Protein AF-A0A7X7F018-F1 (afdb_monomer_lite)

Secondary structure (DSSP, 8-state):
-------------------------PPPPPPPP---HHHHHHHHHHHH-SS-SSEE-HHHHTT-HHHHHHHHHH-SS-SSSEEHHHHHHHHHHHHHHT-S-B--EEE-EETTEE--SPEEEEPPPGGG-TTSPPEEEE--TTSEEE-EETT-SSSBB-TT-

pLDDT: mean 87.42, std 17.1, range [36.06, 98.56]

Structure (mmCIF, N/CA/C/O backbone):
data_AF-A0A7X7F018-F1
#
_entry.id   AF-A0A7X7F018-F1
#
loop_
_atom_site.group_PDB
_atom_site.id
_atom_site.type_symbol
_atom_site.label_atom_id
_atom_site.label_alt_id
_atom_site.label_comp_id
_atom_site.label_asym_id
_atom_site.label_entity_id
_atom_site.label_seq_id
_atom_site.pdbx_PDB_ins_code
_atom_site.Cartn_x
_atom_site.Cartn_y
_atom_site.Cartn_z
_atom_site.occupancy
_atom_site.B_iso_or_equiv
_atom_site.auth_seq_id
_atom_site.auth_comp_id
_atom_site.auth_asym_id
_atom_site.auth_atom_id
_atom_site.pdbx_PDB_model_num
ATOM 1 N N . MET A 1 1 ? -20.482 57.934 -72.160 1.00 37.56 1 MET A N 1
ATOM 2 C CA . MET A 1 1 ? -19.141 57.989 -72.786 1.00 37.56 1 MET A CA 1
ATOM 3 C C . MET A 1 1 ? -18.116 57.353 -71.856 1.00 37.56 1 MET A C 1
ATOM 5 O O . MET A 1 1 ? -18.217 57.516 -70.650 1.00 37.56 1 MET A O 1
ATOM 9 N N . LYS A 1 2 ? -17.209 56.562 -72.438 1.00 38.16 2 LYS A N 1
ATOM 10 C CA . LYS A 1 2 ? -16.140 55.762 -71.813 1.00 38.16 2 LYS A CA 1
ATOM 11 C C . LYS A 1 2 ? -15.020 56.606 -71.179 1.00 38.16 2 LYS A C 1
ATOM 13 O O . LYS A 1 2 ? -14.594 57.577 -71.790 1.00 38.16 2 LYS A O 1
ATOM 18 N N . GLY A 1 3 ? -14.406 56.044 -70.130 1.00 38.50 3 GLY A N 1
ATOM 19 C CA . GLY A 1 3 ? -12.964 56.144 -69.828 1.00 38.50 3 GLY A CA 1
ATOM 20 C C . GLY A 1 3 ? -12.577 57.214 -68.795 1.00 38.50 3 GLY A C 1
ATOM 21 O O . GLY A 1 3 ? -13.224 58.240 -68.721 1.00 38.50 3 GLY A O 1
ATOM 22 N N . ARG A 1 4 ? -11.511 57.072 -67.996 1.00 48.41 4 ARG A N 1
ATOM 23 C CA . ARG A 1 4 ? -10.418 56.089 -68.013 1.00 48.41 4 ARG A CA 1
ATOM 24 C C . ARG A 1 4 ? -9.589 56.238 -66.713 1.00 48.41 4 ARG A C 1
ATOM 26 O O . ARG A 1 4 ? -9.178 57.337 -66.392 1.00 48.41 4 ARG A O 1
ATOM 33 N N . ARG A 1 5 ? -9.404 55.110 -66.018 1.00 48.03 5 ARG A N 1
ATOM 34 C CA . ARG A 1 5 ? -8.252 54.568 -65.251 1.00 48.03 5 ARG A CA 1
ATOM 35 C C . ARG A 1 5 ? -7.113 55.464 -64.692 1.00 48.03 5 ARG A C 1
ATOM 37 O O . ARG A 1 5 ? -6.604 56.322 -65.399 1.00 48.03 5 ARG A O 1
ATOM 44 N N . LEU A 1 6 ? -6.562 54.935 -63.578 1.00 47.00 6 LEU A N 1
ATOM 45 C CA . LEU A 1 6 ? -5.213 55.093 -62.971 1.00 47.00 6 LEU A CA 1
ATOM 46 C C . LEU A 1 6 ? -5.047 56.365 -62.103 1.00 47.00 6 LEU A C 1
ATOM 48 O O . LEU A 1 6 ? -5.479 57.422 -62.520 1.00 47.00 6 LEU A O 1
ATOM 52 N N . ALA A 1 7 ? -4.471 56.367 -60.892 1.00 43.31 7 ALA A N 1
ATOM 53 C CA . ALA A 1 7 ? -3.453 55.495 -60.301 1.00 43.31 7 ALA A CA 1
ATOM 54 C C . ALA A 1 7 ? -3.405 55.582 -58.746 1.00 43.31 7 ALA A C 1
ATOM 56 O O . ALA A 1 7 ? -3.714 56.622 -58.181 1.00 43.31 7 ALA A O 1
ATOM 57 N N . SER A 1 8 ? -2.913 54.504 -58.117 1.00 43.62 8 SER A N 1
ATOM 58 C CA . SER A 1 8 ? -2.065 54.451 -56.902 1.00 43.62 8 SER A CA 1
ATOM 59 C C . SER A 1 8 ? -2.536 55.042 -55.560 1.00 43.62 8 SER A C 1
ATOM 61 O O . SER A 1 8 ? -2.482 56.244 -55.347 1.00 43.62 8 SER A O 1
ATOM 63 N N . CYS A 1 9 ? -2.789 54.168 -54.578 1.00 36.06 9 CYS A N 1
ATOM 64 C CA . CYS A 1 9 ? -1.878 53.980 -53.431 1.00 36.06 9 CYS A CA 1
ATOM 65 C C . CYS A 1 9 ? -2.359 52.800 -52.571 1.00 36.06 9 CYS A C 1
ATOM 67 O O . CYS A 1 9 ? -3.260 52.923 -51.747 1.00 36.06 9 CYS A O 1
ATOM 69 N N . ALA A 1 10 ? -1.762 51.632 -52.795 1.00 49.12 10 ALA A N 1
ATOM 70 C CA . ALA A 1 10 ? -1.885 50.473 -51.923 1.00 49.12 10 ALA A CA 1
ATOM 71 C C . ALA A 1 10 ? -0.831 50.578 -50.817 1.00 49.12 10 ALA A C 1
ATOM 73 O O . ALA A 1 10 ? 0.345 50.523 -51.155 1.00 49.12 10 ALA A O 1
ATOM 74 N N . VAL A 1 11 ? -1.216 50.672 -49.537 1.00 49.19 11 VAL A N 1
ATOM 75 C CA . VAL A 1 11 ? -0.333 50.309 -48.411 1.00 49.19 11 VAL A CA 1
ATOM 76 C C . VAL A 1 11 ? -1.154 49.757 -47.230 1.00 49.19 11 VAL A C 1
ATOM 78 O O . VAL A 1 11 ? -1.817 50.489 -46.508 1.00 49.19 11 VAL A O 1
ATOM 81 N N . ALA A 1 12 ? -1.056 48.433 -47.079 1.00 45.50 12 ALA A N 1
ATOM 82 C CA . ALA A 1 12 ? -0.974 47.653 -45.838 1.00 45.50 12 ALA A CA 1
ATOM 83 C C . ALA A 1 12 ? -2.120 47.683 -44.800 1.00 45.50 12 ALA A C 1
ATOM 85 O O . ALA A 1 12 ? -1.985 48.220 -43.705 1.00 45.50 12 ALA A O 1
ATOM 86 N N . LEU A 1 13 ? -3.166 46.893 -45.064 1.00 46.91 13 LEU A N 1
ATOM 87 C CA . LEU A 1 13 ? -3.841 46.098 -44.026 1.00 46.91 13 LEU A CA 1
ATOM 88 C C . LEU A 1 13 ? -3.048 44.788 -43.829 1.00 46.91 13 LEU A C 1
ATOM 90 O O . LEU A 1 13 ? -3.397 43.747 -44.375 1.00 46.91 13 LEU A O 1
ATOM 94 N N . ALA A 1 14 ? -1.930 44.853 -43.108 1.00 47.34 14 ALA A N 1
ATOM 95 C CA . ALA A 1 14 ? -1.157 43.693 -42.653 1.00 47.34 14 ALA A CA 1
ATOM 96 C C . ALA A 1 14 ? -1.058 43.826 -41.126 1.00 47.34 14 ALA A C 1
ATOM 98 O O . ALA A 1 14 ? -0.548 44.816 -40.624 1.00 47.34 14 ALA A O 1
ATOM 99 N N . GLY A 1 15 ? -1.668 42.968 -40.316 1.00 51.56 15 GLY A N 1
ATOM 100 C CA . GLY A 1 15 ? -1.398 41.537 -40.282 1.00 51.56 15 GLY A CA 1
ATOM 101 C C . GLY A 1 15 ? -0.549 41.233 -39.046 1.00 51.56 15 GLY A C 1
ATOM 102 O O . GLY A 1 15 ? 0.567 40.757 -39.179 1.00 51.56 15 GLY A O 1
ATOM 103 N N . VAL A 1 16 ? -1.050 41.556 -37.848 1.00 53.09 16 VAL A N 1
ATOM 104 C CA . VAL A 1 16 ? -0.435 41.150 -36.570 1.00 53.09 16 VAL A CA 1
ATOM 105 C C . VAL A 1 16 ? -1.539 40.688 -35.617 1.00 53.09 16 VAL A C 1
ATOM 107 O O . VAL A 1 16 ? -1.780 41.259 -34.561 1.00 53.09 16 VAL A O 1
ATOM 110 N N . ALA A 1 17 ? -2.252 39.636 -36.015 1.00 53.41 17 ALA A N 1
ATOM 111 C CA . ALA A 1 17 ? -2.914 38.756 -35.062 1.00 53.41 17 ALA A CA 1
ATOM 112 C C . ALA A 1 17 ? -1.881 37.694 -34.668 1.00 53.41 17 ALA A C 1
ATOM 114 O O . ALA A 1 17 ? -1.863 36.590 -35.208 1.00 53.41 17 ALA A O 1
ATOM 115 N N . LEU A 1 18 ? -0.948 38.076 -33.791 1.00 53.09 18 LEU A N 1
ATOM 116 C CA . LEU A 1 18 ? -0.066 37.130 -33.113 1.00 53.09 18 LEU A CA 1
ATOM 117 C C . LEU A 1 18 ? -0.960 36.221 -32.275 1.00 53.09 18 LEU A C 1
ATOM 119 O O . LEU A 1 18 ? -1.443 36.594 -31.208 1.00 53.09 18 LEU A O 1
ATOM 123 N N . ILE A 1 19 ? -1.230 35.040 -32.822 1.00 58.22 19 ILE A N 1
ATOM 124 C CA . ILE A 1 19 ? -1.935 33.967 -32.148 1.00 58.22 19 ILE A CA 1
ATOM 125 C C . ILE A 1 19 ? -1.056 33.584 -30.960 1.00 58.22 19 ILE A C 1
ATOM 127 O O . ILE A 1 19 ? -0.065 32.870 -31.096 1.00 58.22 19 ILE A O 1
ATOM 131 N N . ILE A 1 20 ? -1.422 34.082 -29.785 1.00 55.12 20 ILE A N 1
ATOM 132 C CA . ILE A 1 20 ? -1.078 33.502 -28.493 1.00 55.12 20 ILE A CA 1
ATOM 133 C C . ILE A 1 20 ? -1.694 32.098 -28.447 1.00 55.12 20 ILE A C 1
ATOM 135 O O . ILE A 1 20 ? -2.674 31.839 -27.756 1.00 55.12 20 ILE A O 1
ATOM 139 N N . GLN A 1 21 ? -1.097 31.164 -29.193 1.00 55.69 21 GLN A N 1
ATOM 140 C CA . GLN A 1 21 ? -1.106 29.734 -28.888 1.00 55.69 21 GLN A CA 1
ATOM 141 C C . GLN A 1 21 ? -0.262 29.565 -27.618 1.00 55.69 21 GLN A C 1
ATOM 143 O O . GLN A 1 21 ? 0.816 28.977 -27.625 1.00 55.69 21 GLN A O 1
ATOM 148 N N . GLY A 1 22 ? -0.718 30.188 -26.528 1.00 55.91 22 GLY A N 1
ATOM 149 C CA . GLY A 1 22 ? -0.179 29.948 -25.207 1.00 55.91 22 GLY A CA 1
ATOM 150 C C . GLY A 1 22 ? -0.320 28.461 -24.927 1.00 55.91 22 GLY A C 1
ATOM 151 O O . GLY A 1 22 ? -1.364 27.870 -25.220 1.00 55.91 22 GLY A O 1
ATOM 152 N N . CYS A 1 23 ? 0.753 27.869 -24.410 1.00 65.88 23 CYS A N 1
ATOM 153 C CA . CYS A 1 23 ? 0.866 26.476 -23.999 1.00 65.88 23 CYS A CA 1
ATOM 154 C C . CYS A 1 23 ? -0.253 26.093 -23.011 1.00 65.88 23 CYS A C 1
ATOM 156 O O . CYS A 1 23 ? -0.048 26.060 -21.805 1.00 65.88 23 CYS A O 1
ATOM 158 N N . SER A 1 24 ? -1.454 25.816 -23.514 1.00 58.47 24 SER A N 1
ATOM 159 C CA . SER A 1 24 ? -2.628 25.415 -22.726 1.00 58.47 24 SER A CA 1
ATOM 160 C C . SER A 1 24 ? -2.746 23.896 -22.588 1.00 58.47 24 SER A C 1
ATOM 162 O O . SER A 1 24 ? -3.649 23.399 -21.923 1.00 58.47 24 SER A O 1
ATOM 164 N N . ARG A 1 25 ? -1.807 23.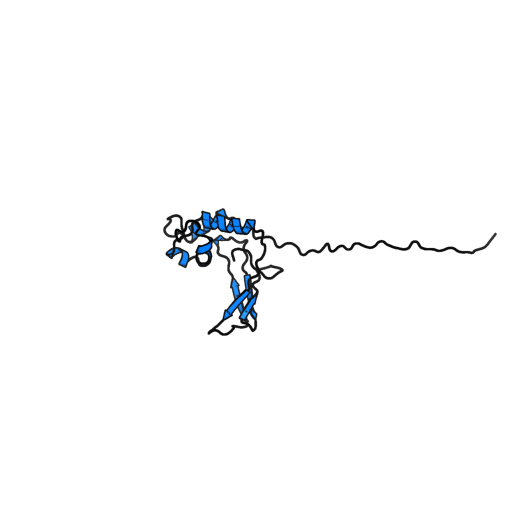138 -23.165 1.00 63.47 25 ARG A N 1
ATOM 165 C CA . ARG A 1 25 ? -1.673 21.690 -22.971 1.00 63.47 25 ARG A CA 1
ATOM 166 C C . ARG A 1 25 ? -0.618 21.395 -21.909 1.00 63.47 25 ARG A C 1
ATOM 168 O O . ARG A 1 25 ? 0.421 20.816 -22.207 1.00 63.47 25 ARG A O 1
ATOM 175 N N . ALA A 1 26 ? -0.862 21.831 -20.675 1.00 63.88 26 ALA A N 1
ATOM 176 C CA . ALA A 1 26 ? -0.182 21.208 -19.545 1.00 63.88 26 ALA A CA 1
ATOM 177 C C . ALA A 1 26 ? -0.717 19.767 -19.413 1.00 63.88 26 ALA A C 1
ATOM 179 O O . ALA A 1 26 ? -1.931 19.580 -19.559 1.00 63.88 26 ALA A O 1
ATOM 180 N N . PRO A 1 27 ? 0.139 18.756 -19.182 1.00 67.69 27 PRO A N 1
ATOM 181 C CA . PRO A 1 27 ? -0.324 17.389 -18.974 1.00 67.69 27 PRO A CA 1
ATOM 182 C C . PRO A 1 27 ? -1.331 17.345 -17.820 1.00 67.69 27 PRO A C 1
ATOM 184 O O . PRO A 1 27 ? -1.186 18.043 -16.811 1.00 67.69 27 PRO A O 1
ATOM 187 N N . SER A 1 28 ? -2.392 16.559 -17.989 1.00 74.62 28 SER A N 1
ATOM 188 C CA . SER A 1 28 ? -3.443 16.428 -16.984 1.00 74.62 28 SER A CA 1
ATOM 189 C C . SER A 1 28 ? -2.878 15.869 -15.681 1.00 74.62 28 SER A C 1
ATOM 191 O O . SER A 1 28 ? -2.158 14.874 -15.674 1.00 74.62 28 SER A O 1
ATOM 193 N N . ARG A 1 29 ? -3.233 16.499 -14.556 1.00 82.38 29 ARG A N 1
ATOM 194 C CA . ARG A 1 29 ? -2.838 16.039 -13.220 1.00 82.38 29 ARG A CA 1
ATOM 195 C C . ARG A 1 29 ? -3.320 14.605 -12.985 1.00 82.38 29 ARG A C 1
ATOM 197 O O . ARG A 1 29 ? -4.523 14.351 -13.047 1.00 82.38 29 ARG A O 1
ATOM 204 N N . VAL A 1 30 ? -2.407 13.715 -12.599 1.00 87.00 30 VAL A N 1
ATOM 205 C CA . VAL A 1 30 ? -2.774 12.383 -12.103 1.00 87.00 30 VAL A CA 1
ATOM 206 C C . VAL A 1 30 ? -3.412 12.525 -10.722 1.00 87.00 30 VAL A C 1
ATOM 208 O O . VAL A 1 30 ? -2.831 13.123 -9.811 1.00 87.00 30 VAL A O 1
ATOM 211 N N . LYS A 1 31 ? -4.646 12.036 -10.581 1.00 88.00 31 LYS A N 1
ATOM 212 C CA . LYS A 1 31 ? -5.399 12.114 -9.326 1.00 88.00 31 LYS A CA 1
ATOM 213 C C . LYS A 1 31 ? -5.004 10.954 -8.401 1.00 88.00 31 LYS A C 1
ATOM 215 O O . LYS A 1 31 ? -4.792 9.855 -8.907 1.00 88.00 31 LYS A O 1
ATOM 220 N N . PRO A 1 32 ? -4.925 11.175 -7.076 1.00 87.56 32 PRO A N 1
ATOM 221 C CA . PRO A 1 32 ? -4.777 10.082 -6.117 1.00 87.56 32 PRO A CA 1
ATOM 222 C C . PRO A 1 32 ? -5.956 9.103 -6.228 1.00 87.56 32 PRO A C 1
ATOM 224 O O . PRO A 1 32 ? -7.069 9.537 -6.562 1.00 87.56 32 PRO A O 1
ATOM 227 N N . PRO A 1 33 ? -5.747 7.806 -5.939 1.00 88.00 33 PRO A N 1
ATOM 228 C CA . PRO A 1 33 ? -6.849 6.859 -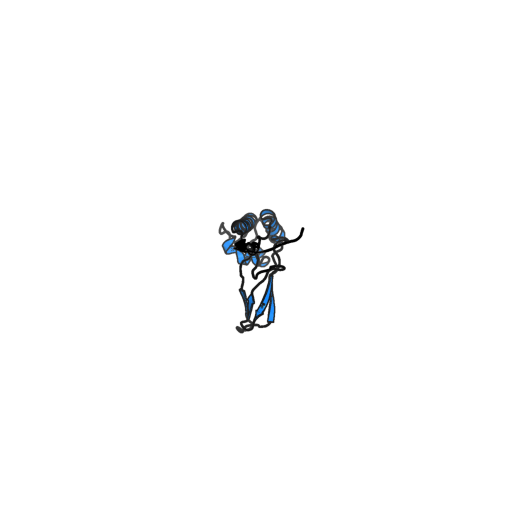5.858 1.00 88.00 33 PRO A CA 1
ATOM 229 C C . PRO A 1 33 ? -7.819 7.273 -4.748 1.00 88.00 33 PRO A C 1
ATOM 231 O O . PRO A 1 33 ? -7.428 7.792 -3.700 1.00 88.00 33 PRO A O 1
ATOM 234 N N . SER A 1 34 ? -9.107 7.023 -4.967 1.00 90.88 34 SER A N 1
ATOM 235 C CA . SER A 1 34 ? -10.114 7.186 -3.922 1.00 90.88 34 SER A CA 1
ATOM 236 C C . SER A 1 34 ? -10.148 5.921 -3.067 1.00 90.88 34 SER A C 1
ATOM 238 O O . SER A 1 34 ? -10.562 4.869 -3.544 1.00 90.88 34 SER A O 1
ATOM 240 N N . ILE A 1 35 ? -9.702 6.022 -1.818 1.00 93.38 35 ILE A N 1
ATOM 241 C CA . ILE A 1 35 ? -9.705 4.921 -0.846 1.00 93.38 35 ILE A CA 1
ATOM 242 C C . ILE A 1 35 ? -10.648 5.318 0.293 1.00 93.38 35 ILE A C 1
ATOM 244 O O . ILE A 1 35 ? -10.567 6.438 0.793 1.00 93.38 35 ILE A O 1
ATOM 248 N N . ASP A 1 36 ? -11.554 4.444 0.718 1.00 95.38 36 ASP A N 1
ATOM 249 C CA . ASP A 1 36 ? -12.313 4.696 1.946 1.00 95.38 36 ASP A CA 1
ATOM 250 C C . ASP A 1 36 ? -11.444 4.288 3.139 1.00 95.38 36 ASP A C 1
ATOM 252 O O . ASP A 1 36 ? -11.250 3.104 3.405 1.00 95.38 36 ASP A O 1
ATOM 256 N N . ALA A 1 37 ? -10.878 5.283 3.826 1.00 96.06 37 ALA A N 1
ATOM 257 C CA . ALA A 1 37 ? -9.928 5.062 4.911 1.00 96.06 37 ALA A CA 1
ATOM 258 C C . ALA A 1 37 ? -10.532 4.241 6.058 1.00 96.06 37 ALA A C 1
ATOM 260 O O . ALA A 1 37 ? -9.888 3.325 6.565 1.00 96.06 37 ALA A O 1
ATOM 261 N N . LYS A 1 38 ? -11.786 4.527 6.428 1.00 97.00 38 LYS A N 1
ATOM 262 C CA . LYS A 1 38 ? -12.460 3.832 7.527 1.00 97.00 38 LYS A CA 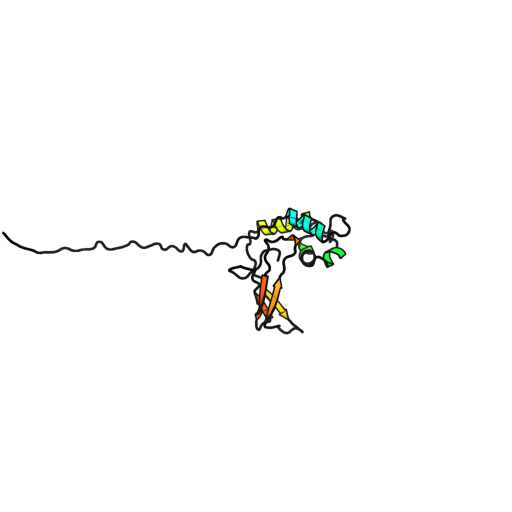1
ATOM 263 C C . LYS A 1 38 ? -12.835 2.411 7.121 1.00 97.00 38 LYS A C 1
ATOM 265 O O . LYS A 1 38 ? -12.678 1.485 7.915 1.00 97.00 38 LYS A O 1
ATOM 270 N N . ALA A 1 39 ? -13.309 2.228 5.888 1.00 96.75 39 ALA A N 1
ATOM 271 C CA . ALA A 1 39 ? -13.594 0.895 5.370 1.00 96.75 39 ALA A CA 1
ATOM 272 C C . ALA A 1 39 ? -12.322 0.043 5.277 1.00 96.75 39 ALA A C 1
ATOM 274 O O . ALA A 1 39 ? -12.373 -1.141 5.590 1.00 96.75 39 ALA A O 1
ATOM 275 N N . ALA A 1 40 ? -11.185 0.635 4.911 1.00 96.50 40 ALA A N 1
ATOM 276 C CA . ALA A 1 40 ? -9.906 -0.061 4.865 1.00 96.50 40 ALA A CA 1
ATOM 277 C C . ALA A 1 40 ? -9.410 -0.482 6.256 1.00 96.50 40 ALA A C 1
ATOM 279 O O . ALA A 1 40 ? -8.966 -1.616 6.419 1.00 96.50 40 ALA A O 1
ATOM 280 N N . GLY A 1 41 ? -9.548 0.379 7.272 1.00 97.00 41 GLY A N 1
ATOM 281 C CA . GLY A 1 41 ? -9.262 0.008 8.661 1.00 97.00 41 GLY A CA 1
ATOM 282 C C . GLY A 1 41 ? -10.143 -1.140 9.156 1.00 97.00 41 GLY A C 1
ATOM 283 O O . GLY A 1 41 ? -9.644 -2.117 9.708 1.00 97.00 41 GLY A O 1
ATOM 284 N N . ALA A 1 42 ? -11.448 -1.082 8.878 1.00 97.38 42 ALA A N 1
ATOM 285 C CA . ALA A 1 42 ? -12.366 -2.174 9.202 1.00 97.38 42 ALA A CA 1
ATOM 286 C C . ALA A 1 42 ? -12.039 -3.469 8.433 1.00 97.38 42 ALA A C 1
ATOM 288 O O . ALA A 1 42 ? -12.110 -4.557 9.001 1.00 97.38 42 ALA A O 1
ATOM 289 N N . ALA A 1 43 ? -11.659 -3.361 7.157 1.00 96.75 43 ALA A N 1
ATOM 290 C CA . ALA A 1 43 ? -11.263 -4.498 6.333 1.00 96.75 43 ALA A CA 1
ATOM 291 C C . ALA A 1 43 ? -9.967 -5.149 6.832 1.00 96.75 43 ALA A C 1
ATOM 293 O O . ALA A 1 43 ? -9.868 -6.371 6.796 1.00 96.75 43 ALA A O 1
ATOM 294 N N . ALA A 1 44 ? -9.009 -4.364 7.336 1.00 96.94 44 ALA A N 1
ATOM 295 C CA . ALA A 1 44 ? -7.790 -4.887 7.946 1.00 96.94 44 ALA A CA 1
ATOM 296 C C . ALA A 1 44 ? -8.110 -5.783 9.152 1.00 96.94 44 ALA A C 1
ATOM 298 O O . ALA A 1 44 ? -7.631 -6.914 9.204 1.00 96.94 44 ALA A O 1
ATOM 299 N N . MET A 1 45 ? -8.982 -5.324 10.059 1.00 98.06 45 MET A N 1
ATOM 300 C CA . MET A 1 45 ? -9.409 -6.136 11.207 1.00 98.06 45 MET A CA 1
ATOM 301 C C . MET A 1 45 ? -10.154 -7.384 10.732 1.00 98.06 45 MET A C 1
ATOM 303 O O . MET A 1 45 ? -9.777 -8.499 11.064 1.00 98.06 45 MET A O 1
ATOM 307 N N . ALA A 1 46 ? -11.147 -7.221 9.854 1.00 96.75 46 ALA A N 1
ATOM 308 C CA . ALA A 1 46 ? -11.940 -8.342 9.350 1.00 96.75 46 ALA A CA 1
ATOM 309 C C . ALA A 1 46 ? -11.105 -9.415 8.627 1.00 96.75 46 ALA A C 1
ATOM 311 O O . ALA A 1 46 ? -11.517 -10.572 8.556 1.00 96.75 46 ALA A O 1
ATOM 312 N N . GLN A 1 47 ? -9.968 -9.033 8.043 1.00 96.00 47 GLN A N 1
ATOM 313 C CA . GLN A 1 47 ? -9.117 -9.939 7.284 1.00 96.00 47 GLN A CA 1
ATOM 314 C C . GLN A 1 47 ? -8.033 -10.605 8.137 1.00 96.00 47 GLN A C 1
ATOM 316 O O . GLN A 1 47 ? -7.672 -11.749 7.844 1.00 96.00 47 GLN A O 1
ATOM 321 N N . TYR A 1 48 ? -7.495 -9.909 9.142 1.00 97.19 48 TYR A N 1
ATOM 322 C CA . TYR A 1 48 ? -6.269 -10.339 9.815 1.00 97.19 48 TYR A CA 1
ATOM 323 C C . TYR A 1 48 ? -6.372 -10.480 11.337 1.00 97.19 48 TYR A C 1
ATOM 325 O O . TYR A 1 48 ? -5.643 -11.320 11.858 1.00 97.19 48 TYR A O 1
ATOM 333 N N . ASP A 1 49 ? -7.271 -9.755 12.015 1.00 97.62 49 ASP A N 1
ATOM 334 C CA . ASP A 1 49 ? -7.541 -9.912 13.456 1.00 97.62 49 ASP A CA 1
ATOM 335 C C . ASP A 1 49 ? -8.338 -11.212 13.671 1.00 97.62 49 ASP A C 1
ATOM 337 O O . ASP A 1 49 ? -9.570 -11.266 13.644 1.00 97.62 49 ASP A O 1
ATOM 341 N N . ALA A 1 50 ? -7.607 -12.317 13.767 1.00 97.50 50 ALA A N 1
ATOM 342 C CA . ALA A 1 50 ? -8.156 -13.658 13.870 1.00 97.50 50 ALA A CA 1
ATOM 343 C C . ALA A 1 50 ? -8.595 -13.972 15.303 1.00 97.50 50 ALA A C 1
ATOM 345 O O . ALA A 1 50 ? -9.509 -14.781 15.503 1.00 97.50 50 ALA A O 1
ATOM 346 N N . ASN A 1 51 ? -7.933 -13.371 16.293 1.00 96.75 51 ASN A N 1
ATOM 347 C CA . ASN A 1 51 ? -8.242 -13.574 17.703 1.00 96.75 51 ASN A CA 1
ATOM 348 C C . ASN A 1 51 ? -9.378 -12.646 18.211 1.00 96.75 51 ASN A C 1
ATOM 350 O O . ASN A 1 51 ? -9.960 -12.936 19.258 1.00 96.75 51 ASN A O 1
ATOM 354 N N . ASN A 1 52 ? -9.786 -11.653 17.411 1.00 97.56 52 ASN A N 1
ATOM 355 C CA . ASN A 1 52 ? -10.819 -10.646 17.679 1.00 97.56 52 ASN A CA 1
ATOM 356 C C . ASN A 1 52 ? -10.510 -9.760 18.896 1.00 97.56 52 ASN A C 1
ATOM 358 O O . ASN A 1 52 ? -11.420 -9.411 19.658 1.00 97.56 52 ASN A O 1
ATOM 362 N N . ASP A 1 53 ? -9.240 -9.415 19.107 1.00 97.44 53 ASP A N 1
ATOM 363 C CA . ASP A 1 53 ? -8.805 -8.525 20.186 1.00 97.44 53 ASP A CA 1
ATOM 364 C C . ASP A 1 53 ? -8.746 -7.043 19.771 1.00 97.44 53 ASP A C 1
ATOM 366 O O . ASP A 1 53 ? -8.474 -6.175 20.608 1.00 97.44 53 ASP A O 1
ATOM 370 N N . GLY A 1 54 ? -9.102 -6.741 18.517 1.00 97.31 54 GLY A N 1
ATOM 371 C CA . GLY A 1 54 ? -9.231 -5.392 17.976 1.00 97.31 54 GLY A CA 1
ATOM 372 C C . GLY A 1 54 ? -7.951 -4.834 17.360 1.00 97.31 54 GLY A C 1
ATOM 373 O O . GLY A 1 54 ? -7.908 -3.637 17.059 1.00 97.31 54 GLY A O 1
ATOM 374 N N . LYS A 1 55 ? -6.921 -5.661 17.178 1.00 97.81 55 LYS A N 1
ATOM 375 C CA . LYS A 1 55 ? -5.643 -5.293 16.562 1.00 97.81 55 LYS A CA 1
ATOM 376 C C . LYS A 1 55 ? -5.073 -6.476 15.783 1.00 97.81 55 LYS A C 1
ATOM 378 O O . LYS A 1 55 ? -5.474 -7.611 15.969 1.00 97.81 55 LYS A O 1
ATOM 383 N N . VAL A 1 56 ? -4.130 -6.188 14.893 1.00 97.94 56 VAL A N 1
ATOM 384 C CA . VAL A 1 56 ? -3.383 -7.191 14.129 1.00 97.94 56 VAL A CA 1
ATOM 385 C C . VAL A 1 56 ? -2.008 -7.325 14.764 1.00 97.94 56 VAL A C 1
ATOM 387 O O . VAL A 1 56 ? -1.152 -6.451 14.596 1.00 97.94 56 VAL A O 1
ATOM 390 N N . ASP A 1 57 ? -1.811 -8.388 15.538 1.00 97.75 57 ASP A N 1
ATOM 391 C CA . ASP A 1 57 ? -0.583 -8.606 16.303 1.00 97.75 57 ASP A CA 1
ATOM 392 C C . ASP A 1 57 ? 0.577 -9.168 15.457 1.00 97.75 57 ASP A C 1
ATOM 394 O O . ASP A 1 57 ? 0.452 -9.435 14.263 1.00 97.75 57 ASP A O 1
ATOM 398 N N . ALA A 1 58 ? 1.744 -9.375 16.074 1.00 96.00 58 ALA A N 1
ATOM 399 C CA . ALA A 1 58 ? 2.930 -9.880 15.380 1.00 96.00 58 ALA A CA 1
ATOM 400 C C . ALA A 1 58 ? 2.717 -11.224 14.654 1.00 96.00 58 ALA A C 1
ATOM 402 O O . ALA A 1 58 ? 3.316 -11.438 13.601 1.00 96.00 58 ALA A O 1
ATOM 403 N N . ALA A 1 59 ? 1.895 -12.129 15.195 1.00 96.75 59 ALA A N 1
ATOM 404 C CA . ALA A 1 59 ? 1.613 -13.418 14.568 1.00 96.75 59 ALA A CA 1
ATOM 405 C C . ALA A 1 59 ? 0.622 -13.273 13.403 1.00 96.75 59 ALA A C 1
ATOM 407 O O . ALA A 1 59 ? 0.722 -13.988 12.402 1.00 96.75 59 ALA A O 1
ATOM 408 N N . GLU A 1 60 ? -0.321 -12.343 13.510 1.00 97.44 60 GLU A N 1
ATOM 409 C CA . GLU A 1 60 ? -1.297 -12.040 12.465 1.00 97.44 60 GLU A CA 1
ATOM 410 C C . GLU A 1 60 ? -0.687 -11.225 11.318 1.00 97.44 60 GLU A C 1
ATOM 412 O O . GLU A 1 60 ? -0.975 -11.494 10.150 1.00 97.44 60 GLU A O 1
ATOM 417 N N . LEU A 1 61 ? 0.249 -10.322 11.623 1.00 96.31 61 LEU A N 1
ATOM 418 C CA . LEU A 1 61 ? 1.023 -9.544 10.652 1.00 96.31 61 LEU A CA 1
ATOM 419 C C . LEU A 1 61 ? 1.841 -10.425 9.697 1.00 96.31 61 LEU A C 1
ATOM 421 O O . LEU A 1 61 ? 2.095 -10.022 8.563 1.00 96.31 61 LEU A O 1
ATOM 425 N N . GLU A 1 62 ? 2.204 -11.654 10.079 1.00 95.44 62 GLU A N 1
ATOM 426 C CA . GLU A 1 62 ? 2.823 -12.617 9.151 1.00 95.44 62 GLU A CA 1
ATOM 427 C C . GLU A 1 62 ? 1.923 -12.951 7.949 1.00 95.44 62 GLU A C 1
ATOM 429 O O . GLU A 1 62 ? 2.415 -13.344 6.891 1.00 95.44 62 GLU A O 1
ATOM 434 N N . LYS A 1 63 ? 0.604 -12.778 8.094 1.00 93.50 63 LYS A N 1
ATOM 435 C CA . LYS A 1 63 ? -0.387 -12.974 7.027 1.00 93.50 63 LYS A CA 1
ATOM 436 C C . LYS A 1 63 ? -0.718 -11.681 6.278 1.00 93.50 63 LYS A C 1
ATOM 438 O O . LYS A 1 63 ? -1.421 -11.753 5.272 1.00 93.50 63 LYS A O 1
ATOM 443 N N . ALA A 1 64 ? -0.201 -10.539 6.733 1.00 92.94 64 ALA A N 1
ATOM 444 C CA . ALA A 1 64 ? -0.436 -9.211 6.171 1.00 92.94 64 ALA A CA 1
ATOM 445 C C . ALA A 1 64 ? 0.897 -8.531 5.794 1.00 92.94 64 ALA A C 1
ATOM 447 O O . ALA A 1 64 ? 1.360 -7.633 6.504 1.00 92.94 64 ALA A O 1
ATOM 448 N N . PRO A 1 65 ? 1.560 -8.951 4.696 1.00 90.25 65 PRO A N 1
ATOM 449 C CA . PRO A 1 65 ? 2.910 -8.494 4.368 1.00 90.25 65 PRO A CA 1
ATOM 450 C C . PRO A 1 65 ? 3.059 -6.974 4.241 1.00 90.25 65 PRO A C 1
ATOM 452 O O . PRO A 1 65 ? 4.082 -6.436 4.663 1.00 90.25 65 PRO A O 1
ATOM 455 N N . GLY A 1 66 ? 2.068 -6.270 3.688 1.00 90.81 66 GLY A N 1
ATOM 456 C CA . GLY A 1 66 ? 2.099 -4.816 3.539 1.00 90.81 66 GLY A CA 1
ATOM 457 C C . GLY A 1 66 ? 1.877 -4.092 4.864 1.00 90.81 66 GLY A C 1
ATOM 458 O O . GLY A 1 66 ? 2.630 -3.164 5.161 1.00 90.81 66 GLY A O 1
ATOM 459 N N . LEU A 1 67 ? 0.946 -4.547 5.714 1.00 94.19 67 LEU A N 1
ATOM 460 C CA . LEU A 1 67 ? 0.817 -4.022 7.085 1.00 94.19 67 LEU A CA 1
ATOM 461 C C . LEU A 1 67 ? 2.098 -4.251 7.891 1.00 94.19 67 LEU A C 1
ATOM 463 O O . LEU A 1 67 ? 2.601 -3.327 8.527 1.00 94.19 67 LEU A O 1
ATOM 467 N N . LYS A 1 68 ? 2.685 -5.448 7.797 1.00 94.75 68 LYS A N 1
ATOM 468 C CA . LYS A 1 68 ? 3.946 -5.784 8.465 1.00 94.75 68 LYS A CA 1
ATOM 469 C C . LYS A 1 68 ? 5.099 -4.906 7.986 1.00 94.75 68 LYS A C 1
ATOM 471 O O . LYS A 1 68 ? 5.847 -4.377 8.804 1.00 94.75 68 LYS A O 1
ATOM 476 N N . ALA A 1 69 ? 5.238 -4.717 6.673 1.00 92.75 69 ALA A N 1
ATOM 477 C CA . ALA A 1 69 ? 6.255 -3.836 6.101 1.00 92.75 69 ALA A CA 1
ATOM 478 C C . ALA A 1 69 ? 6.043 -2.366 6.505 1.00 92.75 69 ALA A C 1
ATOM 480 O O . ALA A 1 69 ? 7.007 -1.610 6.636 1.00 92.75 69 ALA A O 1
ATOM 481 N N . ALA A 1 70 ? 4.791 -1.963 6.725 1.00 92.94 70 ALA A N 1
ATOM 482 C CA . ALA A 1 70 ? 4.419 -0.616 7.125 1.00 92.94 70 ALA A CA 1
ATOM 483 C C . ALA A 1 70 ? 4.359 -0.400 8.646 1.00 92.94 70 ALA A C 1
ATOM 485 O O . ALA A 1 70 ? 4.145 0.743 9.046 1.00 92.94 70 ALA A O 1
ATOM 486 N N . LEU A 1 71 ? 4.585 -1.427 9.478 1.00 95.25 71 LEU A N 1
ATOM 487 C CA . LEU A 1 71 ? 4.385 -1.381 10.934 1.00 95.25 71 LEU A CA 1
ATOM 488 C C . LEU A 1 71 ? 5.065 -0.172 11.582 1.00 95.25 71 LEU A C 1
ATOM 490 O O . LEU A 1 71 ? 4.413 0.589 12.279 1.00 95.25 71 LEU A O 1
ATOM 494 N N . ALA A 1 72 ? 6.335 0.086 11.257 1.00 93.12 72 ALA A N 1
ATOM 495 C CA . ALA A 1 72 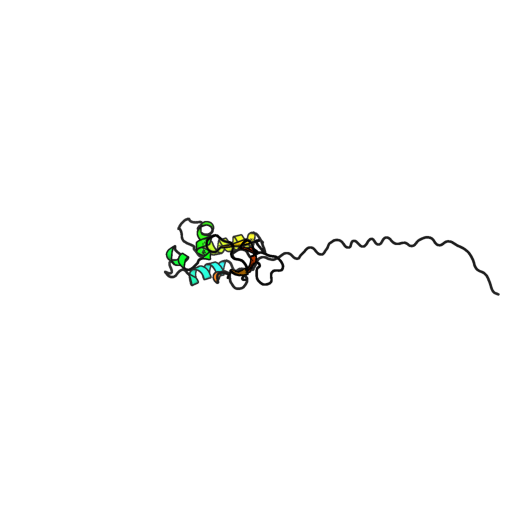? 7.087 1.218 11.809 1.00 93.12 72 ALA A CA 1
ATOM 496 C C . ALA A 1 72 ? 6.482 2.604 11.491 1.00 93.12 72 ALA A C 1
ATOM 498 O O . ALA A 1 72 ? 6.820 3.587 12.141 1.00 93.12 72 ALA A O 1
ATOM 499 N N . ASN A 1 73 ? 5.623 2.695 10.472 1.00 92.06 73 ASN A N 1
ATOM 500 C CA . ASN A 1 73 ? 4.888 3.910 10.123 1.00 92.06 73 ASN A CA 1
ATOM 501 C C . ASN A 1 73 ? 3.445 3.907 10.656 1.00 92.06 73 ASN A C 1
ATOM 503 O O . ASN A 1 73 ? 2.837 4.973 10.744 1.00 92.06 73 ASN A O 1
ATOM 507 N N . LEU A 1 74 ? 2.880 2.729 10.928 1.00 95.12 74 LEU A N 1
ATOM 508 C CA . LEU A 1 74 ? 1.500 2.538 11.381 1.00 95.12 74 LEU A CA 1
ATOM 509 C C . LEU A 1 74 ? 1.382 2.615 12.902 1.00 95.12 74 LEU A C 1
ATOM 511 O O . LEU A 1 74 ? 0.516 3.342 13.374 1.00 95.12 74 LEU A O 1
ATOM 515 N N . ASP A 1 75 ? 2.273 1.921 13.611 1.00 95.88 75 ASP A N 1
ATOM 516 C CA . ASP A 1 75 ? 2.298 1.744 15.066 1.00 95.88 75 ASP A CA 1
ATOM 517 C C . ASP A 1 75 ? 2.671 3.062 15.765 1.00 95.88 75 ASP A C 1
ATOM 519 O O . ASP A 1 75 ? 3.835 3.358 16.047 1.00 95.88 75 ASP A O 1
ATOM 523 N N . GLN A 1 76 ? 1.672 3.920 15.968 1.00 94.31 76 GLN A N 1
ATOM 524 C CA . GLN A 1 76 ? 1.858 5.234 16.588 1.00 94.31 76 GLN A CA 1
ATOM 525 C C . GLN A 1 76 ? 1.920 5.119 18.112 1.00 94.31 76 GLN A C 1
ATOM 527 O O . GLN A 1 76 ? 2.524 5.967 18.778 1.00 94.31 76 GLN A O 1
ATOM 532 N N . ASN A 1 77 ? 1.270 4.098 18.671 1.00 95.19 77 ASN A N 1
ATOM 533 C CA . ASN A 1 77 ? 1.199 3.877 20.111 1.00 95.19 77 ASN A CA 1
ATOM 534 C C . ASN A 1 77 ? 2.366 3.006 20.645 1.00 95.19 77 ASN A C 1
ATOM 536 O O . ASN A 1 77 ? 2.559 2.946 21.860 1.00 95.19 77 ASN A O 1
ATOM 540 N N . ASN A 1 78 ? 3.205 2.456 19.759 1.00 95.94 78 ASN A N 1
ATOM 541 C CA . ASN A 1 78 ? 4.348 1.574 20.021 1.00 95.94 78 ASN A CA 1
ATOM 542 C C . ASN A 1 78 ? 3.975 0.248 20.707 1.00 95.94 78 ASN A C 1
ATOM 544 O O . ASN A 1 78 ? 4.754 -0.275 21.517 1.00 95.94 78 ASN A O 1
ATOM 548 N N . ASP A 1 79 ? 2.797 -0.299 20.411 1.00 96.56 79 ASP A N 1
ATOM 549 C CA . ASP A 1 79 ? 2.331 -1.571 20.969 1.00 96.56 79 ASP A CA 1
ATOM 550 C C . ASP A 1 79 ? 2.739 -2.802 20.138 1.00 96.56 79 ASP A C 1
ATOM 552 O O . ASP A 1 79 ? 2.525 -3.940 20.575 1.00 96.56 79 ASP A O 1
ATOM 556 N N . LYS A 1 80 ? 3.432 -2.582 19.010 1.00 96.56 80 LYS A N 1
ATOM 557 C CA . LYS A 1 80 ? 3.894 -3.598 18.050 1.00 96.56 80 LYS A CA 1
ATOM 558 C C . LYS A 1 80 ? 2.763 -4.354 17.353 1.00 96.56 80 LYS A C 1
ATOM 560 O O . LYS A 1 80 ? 2.999 -5.454 16.845 1.00 96.56 80 LYS A O 1
ATOM 565 N N . ALA A 1 81 ? 1.569 -3.782 17.325 1.00 97.38 81 ALA A N 1
ATOM 566 C CA . ALA A 1 81 ? 0.428 -4.247 16.563 1.00 97.38 81 ALA A CA 1
ATOM 567 C C . ALA A 1 81 ? -0.079 -3.119 15.652 1.00 97.38 81 ALA A C 1
ATOM 569 O O . ALA A 1 81 ? 0.516 -2.046 15.572 1.00 97.38 81 ALA A O 1
ATOM 570 N N . VAL A 1 82 ? -1.130 -3.409 14.888 1.00 98.06 82 VAL A N 1
ATOM 571 C CA . VAL A 1 82 ? -1.814 -2.410 14.061 1.00 98.06 82 VAL A CA 1
ATOM 572 C C . VAL A 1 82 ? -3.305 -2.458 14.349 1.00 98.06 82 VAL A C 1
ATOM 574 O O . VAL A 1 82 ? -3.924 -3.501 14.145 1.00 98.06 82 VAL A O 1
ATOM 577 N N . ASP A 1 83 ? -3.898 -1.340 14.757 1.00 98.19 83 ASP A N 1
ATOM 578 C CA . ASP A 1 83 ? -5.353 -1.223 14.915 1.00 98.19 83 ASP A CA 1
ATOM 579 C C . ASP A 1 83 ? -6.053 -0.599 13.682 1.00 98.19 83 ASP A C 1
ATOM 581 O O . ASP A 1 83 ? -5.433 -0.095 12.736 1.00 98.19 83 ASP A O 1
ATOM 585 N N . ALA A 1 84 ? -7.390 -0.648 13.660 1.00 98.06 84 ALA A N 1
ATOM 586 C CA . ALA A 1 84 ? -8.191 -0.100 12.558 1.00 98.06 84 ALA A CA 1
ATOM 587 C C . ALA A 1 84 ? -7.990 1.411 12.349 1.00 98.06 84 ALA A C 1
ATOM 589 O O . ALA A 1 84 ? -8.090 1.920 11.225 1.00 98.06 84 ALA A O 1
ATOM 590 N N . GLU A 1 85 ? -7.748 2.145 13.430 1.00 98.25 85 GLU A N 1
ATOM 591 C CA . GLU A 1 85 ? -7.589 3.591 13.401 1.00 98.25 85 GLU A CA 1
ATOM 592 C C . GLU A 1 85 ? -6.202 3.967 12.857 1.00 98.25 85 GLU A C 1
ATOM 594 O O . GLU A 1 85 ? -6.079 4.924 12.097 1.00 98.25 85 GLU A O 1
ATOM 599 N N . GLU A 1 86 ? -5.160 3.191 13.148 1.00 98.00 86 GLU A N 1
ATOM 600 C CA . GLU A 1 86 ? -3.821 3.350 12.574 1.00 98.00 86 GLU A CA 1
ATOM 601 C C . GLU A 1 86 ? -3.822 3.176 11.055 1.00 98.00 86 GLU A C 1
ATOM 603 O O . GLU A 1 86 ? -3.282 4.024 10.335 1.00 98.00 86 GLU A O 1
ATOM 608 N N . VAL A 1 87 ? -4.516 2.154 10.546 1.00 97.44 87 VAL A N 1
ATOM 609 C CA . VAL A 1 87 ? -4.726 1.976 9.098 1.00 97.44 87 VAL A CA 1
ATOM 610 C C . VAL A 1 87 ? -5.497 3.160 8.509 1.00 97.44 87 VAL A C 1
ATOM 612 O O . VAL A 1 87 ? -5.100 3.715 7.479 1.00 97.44 87 VAL A O 1
ATOM 615 N N . THR A 1 88 ? -6.571 3.588 9.180 1.00 97.44 88 THR A N 1
ATOM 616 C CA . THR A 1 88 ? -7.396 4.729 8.750 1.00 97.44 88 THR A CA 1
ATOM 617 C C . THR A 1 88 ? -6.555 6.002 8.636 1.00 97.44 88 THR A C 1
ATOM 619 O O . THR A 1 88 ? -6.538 6.645 7.581 1.00 97.44 88 THR A O 1
ATOM 622 N N . ARG A 1 89 ? -5.792 6.339 9.682 1.00 96.38 89 ARG A N 1
ATOM 623 C CA . ARG A 1 89 ? -4.903 7.509 9.714 1.00 96.38 89 ARG A CA 1
ATOM 624 C C . ARG A 1 89 ? -3.844 7.447 8.623 1.00 96.38 89 ARG A C 1
ATOM 626 O O . ARG A 1 89 ? -3.559 8.457 7.980 1.00 96.38 89 ARG A O 1
ATOM 633 N N . ARG A 1 90 ? -3.274 6.267 8.361 1.00 95.19 90 ARG A N 1
ATOM 634 C CA . ARG A 1 90 ? -2.257 6.107 7.316 1.00 95.19 90 ARG A CA 1
ATOM 635 C C . ARG A 1 90 ? -2.804 6.413 5.926 1.00 95.19 90 ARG A C 1
ATOM 637 O O . ARG A 1 90 ? -2.138 7.096 5.147 1.00 95.19 90 ARG A O 1
ATOM 644 N N . ILE A 1 91 ? -4.017 5.952 5.632 1.00 94.94 91 ILE A N 1
ATOM 645 C CA . ILE A 1 91 ? -4.680 6.223 4.354 1.00 94.94 91 ILE A CA 1
ATOM 646 C C . ILE A 1 91 ? -5.067 7.698 4.241 1.00 94.94 91 ILE A C 1
ATOM 648 O O . ILE A 1 91 ? -4.859 8.299 3.187 1.00 94.94 91 ILE A O 1
ATOM 652 N N . GLN A 1 92 ? -5.567 8.310 5.317 1.00 95.19 92 GLN A N 1
ATOM 653 C CA . GLN A 1 92 ? -5.840 9.752 5.345 1.00 95.19 92 GLN A CA 1
ATOM 654 C C . GLN A 1 92 ? -4.573 10.562 5.048 1.00 95.19 92 GLN A C 1
ATOM 656 O O . GLN A 1 92 ? -4.599 11.438 4.184 1.00 95.19 92 GLN A O 1
ATOM 661 N N . ALA A 1 93 ? -3.435 10.195 5.645 1.00 93.25 93 ALA A N 1
ATOM 662 C CA . ALA A 1 93 ? -2.157 10.838 5.359 1.00 93.25 93 ALA A CA 1
ATOM 663 C C . ALA A 1 93 ? -1.772 10.735 3.868 1.00 93.25 93 ALA A C 1
ATOM 665 O O . ALA A 1 93 ? -1.303 11.707 3.279 1.00 93.25 93 ALA A O 1
ATOM 666 N N . TRP A 1 94 ? -2.012 9.596 3.206 1.00 93.12 94 TRP A N 1
ATOM 667 C CA . TRP A 1 94 ? -1.799 9.481 1.754 1.00 93.12 94 TRP A CA 1
ATOM 668 C C . TRP A 1 94 ? -2.704 10.411 0.940 1.00 93.12 94 TRP A C 1
ATOM 670 O O . TRP A 1 94 ? -2.261 11.004 -0.047 1.00 93.12 94 TRP A O 1
ATOM 680 N N . GLN A 1 95 ? -3.961 10.563 1.350 1.00 92.12 95 GLN A N 1
ATOM 681 C CA . GLN A 1 95 ? -4.929 11.426 0.673 1.00 92.12 95 GLN A CA 1
ATOM 682 C C . GLN A 1 95 ? -4.591 12.910 0.834 1.00 92.12 95 GLN A C 1
ATOM 684 O O . GLN A 1 95 ? -4.719 13.682 -0.121 1.00 92.12 95 GLN A O 1
ATOM 689 N N . GLU A 1 96 ? -4.101 13.301 2.008 1.00 93.25 96 GLU A N 1
ATOM 690 C CA . GLU A 1 96 ? -3.663 14.664 2.316 1.00 93.25 96 GLU A CA 1
ATOM 691 C C . GLU A 1 96 ? -2.448 15.097 1.490 1.00 93.25 96 GLU A C 1
ATOM 693 O O . GLU A 1 96 ? -2.386 16.252 1.057 1.00 93.25 96 GLU A O 1
ATOM 698 N N . LEU A 1 97 ? -1.534 14.167 1.180 1.00 91.00 97 LEU A N 1
ATOM 699 C CA . LEU A 1 97 ? -0.394 14.420 0.290 1.00 91.00 97 LEU A CA 1
ATOM 700 C C . LEU A 1 97 ? -0.827 14.762 -1.146 1.00 91.00 97 LEU A C 1
ATOM 702 O O . LEU A 1 97 ? -0.093 15.427 -1.876 1.00 91.00 97 LEU A O 1
ATOM 706 N N . LYS A 1 98 ? -2.030 14.336 -1.563 1.00 91.19 98 LYS A N 1
ATOM 707 C CA . LYS A 1 98 ? -2.593 14.548 -2.912 1.00 91.19 98 LYS A CA 1
ATOM 708 C C . LYS A 1 98 ? -1.662 14.089 -4.047 1.00 91.19 98 LYS A C 1
ATOM 710 O O . LYS A 1 98 ? -1.711 14.649 -5.154 1.00 91.19 98 LYS A O 1
ATOM 715 N N . THR A 1 99 ? -0.847 13.073 -3.766 1.00 90.38 99 THR A N 1
ATOM 716 C CA . THR A 1 99 ? 0.075 12.421 -4.702 1.00 90.38 99 THR A CA 1
ATOM 717 C C . THR A 1 99 ? -0.677 11.377 -5.519 1.00 90.38 99 THR A C 1
ATOM 719 O O . THR A 1 99 ? -1.248 10.446 -4.961 1.00 90.38 99 THR A O 1
ATOM 722 N N . GLY A 1 100 ? -0.687 11.536 -6.845 1.00 91.88 100 GLY A N 1
ATOM 723 C CA . GLY A 1 100 ? -1.296 10.564 -7.759 1.00 91.88 100 GLY A CA 1
ATOM 724 C C . GLY A 1 100 ? -0.436 9.318 -7.956 1.00 91.88 100 GLY A C 1
ATOM 725 O O . GLY A 1 100 ? -0.917 8.203 -7.792 1.00 91.88 100 GLY A O 1
ATOM 726 N N . LEU A 1 101 ? 0.842 9.530 -8.280 1.00 93.88 101 LEU A N 1
ATOM 727 C CA . LEU A 1 101 ? 1.826 8.479 -8.518 1.00 93.88 101 LEU A CA 1
ATOM 728 C C . LEU A 1 101 ? 3.137 8.812 -7.811 1.00 93.88 101 LEU A C 1
ATOM 730 O O . LEU A 1 101 ? 3.586 9.960 -7.829 1.00 93.88 101 LEU A O 1
ATOM 734 N N . THR A 1 102 ? 3.759 7.786 -7.251 1.00 94.00 102 THR A N 1
ATOM 735 C CA . THR A 1 102 ? 5.112 7.803 -6.704 1.00 94.00 102 THR A CA 1
ATOM 736 C C . THR A 1 102 ? 5.999 6.959 -7.618 1.00 94.00 102 THR A C 1
ATOM 738 O O . THR A 1 102 ? 5.671 5.794 -7.853 1.00 94.00 102 THR A O 1
ATOM 741 N N . PRO A 1 103 ? 7.108 7.495 -8.156 1.00 94.25 103 PRO A N 1
ATOM 742 C CA . PRO A 1 103 ? 8.053 6.695 -8.925 1.00 94.25 103 PRO A CA 1
ATOM 743 C C . PRO A 1 103 ? 8.646 5.587 -8.053 1.00 94.25 103 PRO A C 1
ATOM 745 O O . PRO A 1 103 ? 9.215 5.866 -6.999 1.00 94.25 103 PRO A O 1
ATOM 748 N N . VAL A 1 104 ? 8.535 4.339 -8.505 1.00 96.25 104 VAL A N 1
ATOM 749 C CA . VAL A 1 104 ? 9.142 3.183 -7.840 1.00 96.25 104 VAL A CA 1
ATOM 750 C C . VAL A 1 104 ? 9.986 2.419 -8.848 1.00 96.25 104 VAL A C 1
ATOM 752 O O . VAL A 1 104 ? 9.525 2.073 -9.936 1.00 96.25 104 VAL A O 1
ATOM 755 N N . MET A 1 105 ? 11.237 2.174 -8.466 1.00 96.75 105 MET A N 1
ATOM 756 C CA . MET A 1 105 ? 12.178 1.333 -9.194 1.00 96.75 105 MET A CA 1
ATOM 757 C C . MET A 1 105 ? 12.403 0.055 -8.398 1.00 96.75 105 MET A C 1
ATOM 759 O O . MET A 1 105 ? 12.845 0.111 -7.251 1.00 96.75 105 MET A O 1
ATOM 763 N N . THR A 1 106 ? 12.131 -1.090 -9.012 1.00 97.31 106 THR A N 1
ATOM 764 C CA . THR A 1 106 ? 12.347 -2.400 -8.397 1.00 97.31 106 THR A CA 1
ATOM 765 C C . THR A 1 106 ? 13.579 -3.058 -8.984 1.00 97.31 106 THR A C 1
ATOM 767 O O . THR A 1 106 ? 13.723 -3.128 -10.199 1.00 97.31 106 THR A O 1
ATOM 770 N N . THR A 1 107 ? 14.452 -3.578 -8.128 1.00 97.94 107 THR A N 1
ATOM 771 C CA . THR A 1 107 ? 15.632 -4.336 -8.554 1.00 97.94 107 THR A CA 1
ATOM 772 C C . THR A 1 107 ? 15.430 -5.807 -8.228 1.00 97.94 107 THR A C 1
ATOM 774 O O . THR A 1 107 ? 15.161 -6.155 -7.080 1.00 97.94 107 THR A O 1
ATOM 777 N N . VAL A 1 108 ? 15.600 -6.676 -9.223 1.00 98.06 108 VAL A N 1
ATOM 778 C CA . VAL A 1 108 ? 15.509 -8.130 -9.067 1.00 98.06 108 VAL A CA 1
ATOM 779 C C . VAL A 1 108 ? 16.865 -8.752 -9.365 1.00 98.06 108 VAL A C 1
ATOM 781 O O . VAL A 1 108 ? 17.470 -8.515 -10.413 1.00 98.06 108 VAL A O 1
ATOM 784 N N . THR A 1 109 ? 17.343 -9.574 -8.435 1.00 97.94 109 THR A N 1
ATOM 785 C CA . THR A 1 109 ? 18.600 -10.310 -8.583 1.00 97.94 109 THR A CA 1
ATOM 786 C C . THR A 1 109 ? 18.414 -11.781 -8.236 1.00 97.94 109 THR A C 1
ATOM 788 O O . THR A 1 109 ? 17.575 -12.131 -7.408 1.00 97.94 109 THR A O 1
ATOM 791 N N . VAL A 1 110 ? 19.213 -12.647 -8.859 1.00 97.06 110 VAL A N 1
ATOM 792 C CA . VAL A 1 110 ? 19.301 -14.077 -8.540 1.00 97.06 110 VAL A CA 1
ATOM 793 C C . VAL A 1 110 ? 20.771 -14.416 -8.328 1.00 97.06 110 VAL A C 1
ATOM 795 O O . VAL A 1 110 ? 21.604 -14.190 -9.205 1.00 97.06 110 VAL A O 1
ATOM 798 N N . GLY A 1 111 ? 21.118 -14.899 -7.132 1.00 95.94 111 GLY A N 1
ATOM 799 C CA . GLY A 1 111 ? 22.516 -15.157 -6.764 1.00 95.94 111 GLY A CA 1
ATOM 800 C C . GLY A 1 111 ? 23.406 -13.907 -6.834 1.00 95.94 111 GLY A C 1
ATOM 801 O O . GLY A 1 111 ? 24.564 -14.002 -7.233 1.00 95.94 111 GLY A O 1
ATOM 802 N N . GLY A 1 112 ? 22.852 -12.728 -6.526 1.00 96.00 112 GLY A N 1
ATOM 803 C CA . GLY A 1 112 ? 23.555 -11.440 -6.582 1.00 96.00 112 GLY A CA 1
ATOM 804 C C . GLY A 1 112 ? 23.754 -10.864 -7.989 1.00 96.00 112 GLY A C 1
ATOM 805 O O . GLY A 1 112 ? 24.345 -9.797 -8.126 1.00 96.00 112 GLY A O 1
ATOM 806 N N . ARG A 1 113 ? 23.266 -11.537 -9.040 1.00 97.81 113 ARG A N 1
ATOM 807 C CA . ARG A 1 113 ? 23.335 -11.051 -10.426 1.00 97.81 113 ARG A CA 1
ATOM 808 C C . ARG A 1 113 ? 21.989 -10.473 -10.868 1.00 97.81 113 ARG A C 1
ATOM 810 O O . ARG A 1 113 ? 20.964 -11.051 -10.503 1.00 97.81 113 ARG A O 1
ATOM 817 N N . PRO A 1 114 ? 21.971 -9.388 -11.660 1.00 98.38 114 PRO A N 1
ATOM 818 C CA . PRO A 1 114 ? 20.750 -8.866 -12.262 1.00 98.38 114 PRO A CA 1
ATOM 819 C C . PRO A 1 114 ? 19.956 -9.929 -13.022 1.00 98.38 114 PRO A C 1
ATOM 821 O O . PRO A 1 114 ? 20.522 -10.663 -13.834 1.00 98.38 114 PRO A O 1
ATOM 824 N N . LEU A 1 115 ? 18.648 -10.002 -12.771 1.00 98.31 115 LEU A N 1
ATOM 825 C CA . LEU A 1 115 ? 17.745 -10.850 -13.545 1.00 98.31 115 LEU A CA 1
ATOM 826 C C . L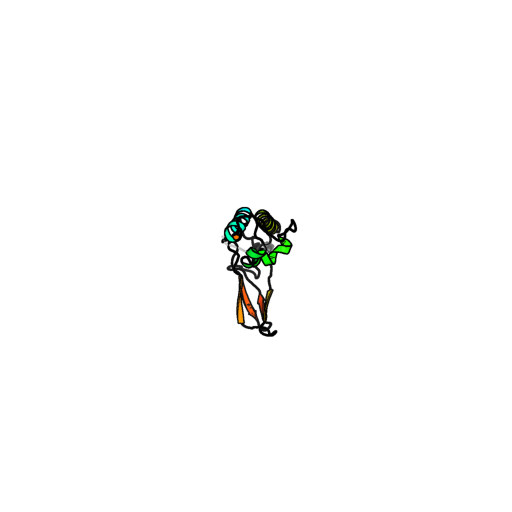EU A 1 115 ? 17.089 -10.014 -14.645 1.00 98.31 115 LEU A C 1
ATOM 828 O O . LEU A 1 115 ? 16.328 -9.103 -14.337 1.00 98.31 115 LEU A O 1
ATOM 832 N N . VAL A 1 116 ? 17.365 -10.331 -15.909 1.00 98.38 116 VAL A N 1
ATOM 833 C CA . VAL A 1 116 ? 16.839 -9.612 -17.084 1.00 98.38 116 VAL A CA 1
ATOM 834 C C . VAL A 1 116 ? 15.530 -10.242 -17.562 1.00 98.38 116 VAL A C 1
ATOM 836 O O . VAL A 1 116 ? 15.413 -11.465 -17.591 1.00 98.38 116 VAL A O 1
ATOM 839 N N . GLY A 1 117 ? 14.564 -9.419 -17.976 1.00 97.88 117 GLY A N 1
ATOM 840 C CA . GLY A 1 117 ? 13.316 -9.875 -18.594 1.00 97.88 117 GLY A CA 1
ATOM 841 C C . GLY A 1 117 ? 12.288 -10.468 -17.626 1.00 97.88 117 GLY A C 1
ATOM 842 O O . GLY A 1 117 ? 11.319 -11.075 -18.074 1.00 97.88 117 GLY A O 1
ATOM 843 N N . ALA A 1 118 ? 12.470 -10.304 -16.315 1.00 98.06 118 ALA A N 1
ATOM 844 C CA . ALA A 1 118 ? 11.490 -10.726 -15.323 1.00 98.06 118 ALA A CA 1
ATOM 845 C C . ALA A 1 118 ? 10.331 -9.730 -15.257 1.00 98.06 118 ALA A C 1
ATOM 847 O O . ALA A 1 118 ? 10.552 -8.522 -15.153 1.00 98.06 118 ALA A O 1
ATOM 848 N N . THR A 1 119 ? 9.102 -10.241 -15.265 1.00 98.12 119 THR A N 1
ATOM 849 C CA . THR A 1 119 ? 7.905 -9.450 -14.975 1.00 98.12 119 THR A CA 1
ATOM 850 C C . THR A 1 119 ? 7.696 -9.388 -13.468 1.00 98.12 119 THR A C 1
ATOM 852 O O . THR A 1 119 ? 7.544 -10.414 -12.808 1.00 98.12 119 THR A O 1
ATOM 855 N N . VAL A 1 120 ? 7.682 -8.174 -12.930 1.00 97.94 120 VAL A N 1
ATOM 856 C CA . VAL A 1 120 ? 7.361 -7.881 -11.534 1.00 97.94 120 VAL A CA 1
ATOM 857 C C . VAL A 1 120 ? 5.942 -7.344 -11.484 1.00 97.94 120 VAL A C 1
ATOM 859 O O . VAL A 1 120 ? 5.619 -6.428 -12.239 1.00 97.94 120 VAL A O 1
ATOM 862 N N . VAL A 1 121 ? 5.122 -7.887 -10.586 1.00 97.38 121 VAL A N 1
ATOM 863 C CA . VAL A 1 121 ? 3.748 -7.436 -10.347 1.00 97.38 121 VAL A CA 1
ATOM 864 C C . VAL A 1 121 ? 3.609 -7.039 -8.884 1.00 97.38 121 VAL A C 1
ATOM 866 O O . VAL A 1 121 ? 3.969 -7.809 -7.996 1.00 97.38 121 VAL A O 1
ATOM 869 N N . PHE A 1 122 ? 3.092 -5.839 -8.641 1.00 95.88 122 PHE A N 1
ATOM 870 C CA . PHE A 1 122 ? 2.625 -5.402 -7.332 1.00 95.88 122 PHE A CA 1
ATOM 871 C C . PHE A 1 122 ? 1.112 -5.529 -7.295 1.00 95.88 122 PHE A C 1
ATOM 873 O O . PHE A 1 122 ? 0.408 -4.845 -8.043 1.00 95.88 122 PHE A O 1
ATOM 880 N N . GLU A 1 123 ? 0.629 -6.418 -6.435 1.00 93.81 123 GLU A N 1
ATOM 881 C CA . GLU A 1 123 ? -0.792 -6.620 -6.191 1.00 93.81 123 GLU A CA 1
ATOM 882 C C . GLU A 1 123 ? -1.197 -5.858 -4.922 1.00 93.81 123 GLU A C 1
ATOM 884 O O . GLU A 1 123 ? -0.578 -6.059 -3.874 1.00 93.81 123 GLU A O 1
ATOM 889 N N . PRO A 1 124 ? -2.208 -4.975 -4.988 1.00 92.50 124 PRO A N 1
ATOM 890 C CA . PRO A 1 124 ? -2.657 -4.229 -3.823 1.00 92.50 124 PRO A CA 1
ATOM 891 C C . PRO A 1 124 ? -3.290 -5.157 -2.791 1.00 92.50 124 PRO A C 1
ATOM 893 O O . PRO A 1 124 ? -4.022 -6.093 -3.126 1.00 92.50 124 PRO A O 1
ATOM 896 N N . GLU A 1 125 ? -3.081 -4.843 -1.513 1.00 91.12 125 GLU A N 1
ATOM 897 C CA . GLU A 1 125 ? -3.828 -5.501 -0.450 1.00 91.12 125 GLU A CA 1
ATOM 898 C C . GLU A 1 125 ? -5.330 -5.236 -0.591 1.00 91.12 125 GLU A C 1
ATOM 900 O O . GLU A 1 125 ? -5.767 -4.118 -0.873 1.00 91.12 125 GLU A O 1
ATOM 905 N N . ARG A 1 126 ? -6.141 -6.268 -0.333 1.00 90.81 126 ARG A N 1
ATOM 906 C CA . ARG A 1 126 ? -7.604 -6.205 -0.495 1.00 90.81 126 ARG A CA 1
ATOM 907 C C . ARG A 1 126 ? -8.246 -5.089 0.328 1.00 90.81 126 ARG A C 1
ATOM 909 O O . ARG A 1 126 ? -9.232 -4.507 -0.122 1.00 90.81 126 ARG A O 1
ATOM 916 N N . LEU A 1 127 ? -7.672 -4.765 1.489 1.00 92.75 127 LEU A N 1
ATOM 917 C CA . LEU A 1 127 ? -8.140 -3.684 2.358 1.00 92.75 127 LEU A CA 1
ATOM 918 C C . LEU A 1 127 ? -8.130 -2.307 1.673 1.00 92.75 127 LEU A C 1
ATOM 920 O O . LEU A 1 127 ? -8.907 -1.439 2.052 1.00 92.75 127 LEU A O 1
ATOM 924 N N . LEU A 1 128 ? -7.305 -2.098 0.639 1.00 92.75 128 LEU A N 1
ATOM 925 C CA . LEU A 1 128 ? -7.229 -0.828 -0.095 1.00 92.75 128 LEU A CA 1
ATOM 926 C C . LEU A 1 128 ? -8.377 -0.637 -1.105 1.00 92.75 128 LEU A C 1
ATOM 928 O O . LEU A 1 128 ? -8.530 0.443 -1.684 1.00 92.75 128 LEU A O 1
ATOM 932 N N . GLY A 1 129 ? -9.203 -1.665 -1.312 1.00 89.00 129 GLY A N 1
ATOM 933 C CA . GLY A 1 129 ? -10.320 -1.644 -2.251 1.00 89.00 129 GLY A CA 1
ATOM 934 C C . GLY A 1 129 ? -9.896 -1.639 -3.727 1.00 89.00 129 GLY A C 1
ATOM 935 O O . GLY A 1 129 ? -8.724 -1.710 -4.080 1.00 89.00 129 GLY A O 1
ATOM 936 N N . ALA A 1 130 ? -10.877 -1.546 -4.630 1.00 90.19 130 ALA A N 1
ATOM 937 C CA . ALA A 1 130 ? -10.673 -1.736 -6.076 1.00 90.19 130 ALA A CA 1
ATOM 938 C C . ALA A 1 130 ? -10.061 -0.529 -6.823 1.00 90.19 130 ALA A C 1
ATOM 940 O O . ALA A 1 130 ? -9.809 -0.594 -8.036 1.00 90.19 130 ALA A O 1
ATOM 941 N N . ASN A 1 131 ? -9.884 0.593 -6.123 1.00 91.75 131 ASN A N 1
ATOM 942 C CA . ASN A 1 131 ? -9.427 1.858 -6.699 1.00 91.75 131 ASN A CA 1
ATOM 943 C C . ASN A 1 131 ? -7.904 2.016 -6.666 1.00 91.75 131 ASN A C 1
ATOM 945 O O . ASN A 1 131 ? -7.375 2.845 -7.407 1.00 91.75 131 ASN A O 1
ATOM 949 N N . VAL A 1 132 ? -7.201 1.222 -5.855 1.00 93.56 132 VAL A N 1
ATOM 950 C CA . VAL A 1 132 ? -5.753 1.050 -5.984 1.00 93.56 132 VAL A CA 1
ATOM 951 C C . VAL A 1 132 ? -5.528 -0.032 -7.031 1.00 93.56 132 VAL A C 1
ATOM 953 O O . VAL A 1 132 ? -6.016 -1.150 -6.891 1.00 93.56 132 VAL A O 1
ATOM 956 N N . LYS A 1 133 ? -4.868 0.327 -8.131 1.00 93.62 133 LYS A N 1
ATOM 957 C CA . LYS A 1 133 ? -4.592 -0.597 -9.234 1.00 93.62 133 LYS A CA 1
ATOM 958 C C . LYS A 1 133 ? -3.258 -1.293 -9.029 1.00 93.62 133 LYS A C 1
ATOM 960 O O . LYS A 1 133 ? -2.339 -0.696 -8.472 1.00 93.62 133 LYS A O 1
ATOM 965 N N . SER A 1 134 ? -3.157 -2.521 -9.526 1.00 96.12 134 SER A N 1
ATOM 966 C CA . SER A 1 134 ? -1.889 -3.241 -9.595 1.00 96.12 134 SER A CA 1
ATOM 967 C C . SER A 1 134 ? -0.874 -2.473 -10.434 1.00 96.12 134 SER A C 1
ATOM 969 O O . SER A 1 134 ? -1.240 -1.675 -11.300 1.00 96.12 134 SER A O 1
ATOM 971 N N . ALA A 1 135 ? 0.407 -2.734 -10.200 1.00 97.25 135 ALA A N 1
ATOM 972 C C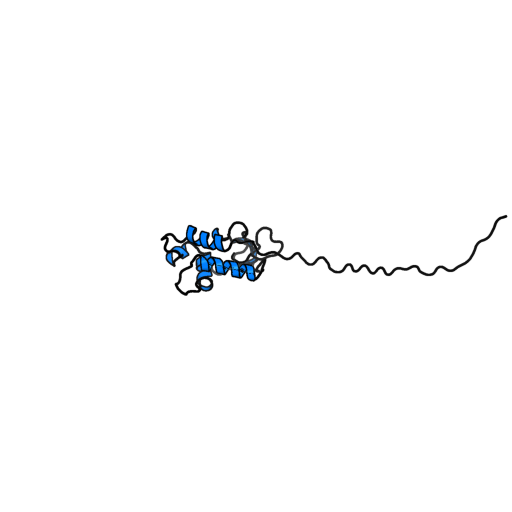A . ALA A 1 135 ? 1.486 -2.186 -11.008 1.00 97.25 135 ALA A CA 1
ATOM 973 C C . ALA A 1 135 ? 2.362 -3.294 -11.572 1.00 97.25 135 ALA A C 1
ATOM 975 O O . ALA A 1 135 ? 2.561 -4.324 -10.935 1.00 97.25 135 ALA A O 1
ATOM 976 N N . THR A 1 136 ? 2.904 -3.071 -12.763 1.00 98.12 136 THR A N 1
ATOM 977 C CA . THR A 1 136 ? 3.802 -4.019 -13.417 1.00 98.12 136 THR A CA 1
ATOM 978 C C . THR A 1 136 ? 5.056 -3.319 -13.918 1.00 98.12 136 THR A C 1
ATOM 980 O O . THR A 1 136 ? 5.029 -2.141 -14.276 1.00 98.12 136 THR A O 1
ATOM 983 N N . GLY A 1 137 ? 6.156 -4.059 -13.967 1.00 97.94 137 GLY A N 1
ATOM 984 C CA . GLY A 1 137 ? 7.414 -3.630 -14.564 1.00 97.94 137 GLY A CA 1
ATOM 985 C C . GLY A 1 137 ? 8.160 -4.835 -15.125 1.00 97.94 137 GLY A C 1
ATOM 986 O O . GLY A 1 137 ? 7.970 -5.956 -14.660 1.00 97.94 137 GLY A O 1
ATOM 987 N N . THR A 1 138 ? 8.983 -4.628 -16.150 1.00 98.38 138 THR A N 1
ATOM 988 C CA . THR A 1 138 ? 9.869 -5.678 -16.677 1.00 98.38 138 THR A CA 1
ATOM 989 C C . THR A 1 138 ? 11.312 -5.264 -16.466 1.00 98.38 138 THR A C 1
ATOM 991 O O . THR A 1 138 ? 11.670 -4.118 -16.743 1.00 98.38 138 THR A O 1
ATOM 994 N N . THR A 1 139 ? 12.134 -6.173 -15.950 1.00 98.56 139 THR A N 1
ATOM 995 C CA . THR A 1 139 ? 13.521 -5.861 -15.611 1.00 98.56 139 THR A CA 1
ATOM 996 C C . THR A 1 139 ? 14.410 -5.729 -16.849 1.00 98.56 139 THR A C 1
ATOM 998 O O . THR A 1 139 ? 14.345 -6.536 -17.778 1.00 98.56 139 THR A O 1
ATOM 1001 N N . ASN A 1 140 ? 15.268 -4.710 -16.855 1.00 97.94 140 ASN A N 1
ATOM 1002 C CA . ASN A 1 140 ? 16.261 -4.456 -17.902 1.00 97.94 140 ASN A CA 1
ATOM 1003 C C . ASN A 1 140 ? 17.583 -5.221 -17.662 1.00 97.94 140 ASN A C 1
ATOM 1005 O O . ASN A 1 140 ? 17.666 -6.072 -16.778 1.00 97.94 140 ASN A O 1
ATOM 1009 N N . GLU A 1 141 ? 18.632 -4.910 -18.435 1.00 97.94 141 GLU A N 1
ATOM 1010 C CA . GLU A 1 141 ? 19.972 -5.522 -18.316 1.00 97.94 141 GLU A CA 1
ATOM 1011 C C . GLU A 1 141 ? 20.608 -5.348 -16.926 1.00 97.94 141 GLU A C 1
ATOM 1013 O O . GLU A 1 141 ? 21.396 -6.182 -16.484 1.00 97.94 141 GLU A O 1
ATOM 1018 N N . GLN A 1 142 ? 20.239 -4.284 -16.210 1.00 97.69 142 GLN A N 1
ATOM 1019 C CA . GLN A 1 142 ? 20.668 -4.002 -14.841 1.00 97.69 142 GLN A CA 1
ATOM 1020 C C . GLN A 1 142 ? 19.744 -4.638 -13.791 1.00 97.69 142 GLN A C 1
ATOM 1022 O O . GLN A 1 142 ? 19.952 -4.443 -12.594 1.00 97.69 142 GLN A O 1
ATOM 1027 N N . GLY A 1 143 ? 18.742 -5.422 -14.207 1.00 98.00 143 GLY A N 1
ATOM 1028 C CA . GLY A 1 143 ? 17.790 -6.079 -13.310 1.00 98.00 143 GLY A CA 1
ATOM 1029 C C . GLY A 1 143 ? 16.775 -5.109 -12.712 1.00 98.00 143 GLY A C 1
ATOM 1030 O O . GLY A 1 143 ? 16.129 -5.437 -11.721 1.00 98.00 143 GLY A O 1
ATOM 1031 N N . MET A 1 144 ? 16.649 -3.911 -13.285 1.00 98.31 144 MET A N 1
ATOM 1032 C CA . MET A 1 144 ? 15.792 -2.842 -12.787 1.00 98.31 144 MET A CA 1
ATOM 1033 C C . MET A 1 144 ? 14.495 -2.772 -13.588 1.00 98.31 144 MET A C 1
ATOM 1035 O O . MET A 1 144 ? 14.519 -2.778 -14.817 1.00 98.31 144 MET A O 1
ATOM 1039 N N . ALA A 1 145 ? 13.372 -2.656 -12.891 1.00 98.25 145 ALA A N 1
ATOM 1040 C CA . ALA A 1 145 ? 12.039 -2.497 -13.444 1.00 98.25 145 ALA A CA 1
ATOM 1041 C C . ALA A 1 145 ? 11.429 -1.178 -12.932 1.00 98.25 145 ALA A C 1
ATOM 1043 O O . ALA A 1 145 ? 11.165 -1.066 -11.731 1.00 98.25 145 ALA A O 1
ATOM 1044 N N . PRO A 1 146 ? 11.207 -0.167 -13.795 1.00 97.56 146 PRO A N 1
ATOM 1045 C CA . PRO A 1 146 ? 10.318 0.935 -13.449 1.00 97.56 146 PRO A CA 1
ATOM 1046 C C . PRO A 1 146 ? 8.897 0.390 -13.329 1.00 97.56 146 PRO A C 1
ATOM 1048 O O . PRO A 1 146 ? 8.391 -0.246 -14.255 1.00 97.56 146 PRO A O 1
ATOM 1051 N N . MET A 1 147 ? 8.263 0.629 -12.188 1.00 98.12 147 MET A N 1
ATOM 1052 C CA . MET A 1 147 ? 6.911 0.144 -11.935 1.00 98.12 147 MET A CA 1
ATOM 1053 C C . MET A 1 147 ? 5.892 1.126 -12.501 1.00 98.12 147 MET A C 1
ATOM 1055 O O . MET A 1 147 ? 6.031 2.335 -12.327 1.00 98.12 147 MET A O 1
ATOM 1059 N N . SER A 1 148 ? 4.859 0.613 -13.165 1.00 97.06 148 SER A N 1
ATOM 1060 C CA . SER A 1 148 ? 3.756 1.419 -13.686 1.00 97.06 148 SER A CA 1
ATOM 1061 C C . SER A 1 148 ? 2.428 0.817 -13.270 1.00 97.06 148 SER A C 1
ATOM 1063 O O . SER A 1 148 ? 2.169 -0.356 -13.545 1.00 97.06 148 SER A O 1
ATOM 1065 N N . ALA A 1 149 ? 1.585 1.620 -12.624 1.00 95.62 149 ALA A N 1
ATOM 1066 C CA . ALA A 1 149 ? 0.213 1.244 -12.323 1.00 95.62 149 ALA A CA 1
ATOM 1067 C C . ALA A 1 149 ? -0.578 0.962 -13.613 1.00 95.62 149 ALA A C 1
ATOM 1069 O O . ALA A 1 149 ? -0.350 1.577 -14.659 1.00 95.62 149 ALA A O 1
ATOM 1070 N N . GLU A 1 150 ? -1.515 0.023 -13.534 1.00 93.38 150 GLU A N 1
ATOM 1071 C CA . GLU A 1 150 ? -2.403 -0.337 -14.635 1.00 93.38 150 GLU A CA 1
ATOM 1072 C C . GLU A 1 150 ? -3.151 0.898 -15.161 1.00 93.38 150 GLU A C 1
ATOM 1074 O O . GLU A 1 150 ? -3.773 1.645 -14.403 1.00 93.38 150 GLU A O 1
ATOM 1079 N N . GLY A 1 151 ? -3.078 1.121 -16.476 1.00 88.88 151 GLY A N 1
ATOM 1080 C CA . GLY A 1 151 ? -3.725 2.256 -17.136 1.00 88.88 151 GLY A CA 1
ATOM 1081 C C . GLY A 1 151 ? -3.078 3.620 -16.863 1.00 88.88 151 GLY A C 1
ATOM 1082 O O . GLY A 1 151 ? -3.621 4.632 -17.307 1.00 88.88 151 GLY A O 1
ATOM 1083 N N . ALA A 1 152 ? -1.943 3.680 -16.158 1.00 89.31 152 ALA A N 1
ATOM 1084 C CA . ALA A 1 152 ? -1.220 4.927 -15.946 1.00 89.31 152 ALA A CA 1
ATOM 1085 C C . ALA A 1 152 ? -0.498 5.386 -17.223 1.00 89.31 152 ALA A C 1
ATOM 1087 O O . ALA A 1 152 ? 0.131 4.600 -17.926 1.00 89.31 152 ALA A O 1
ATOM 1088 N N . GLU A 1 153 ? -0.565 6.689 -17.495 1.00 88.69 153 GLU A N 1
ATOM 1089 C CA . GLU A 1 153 ? 0.156 7.335 -18.602 1.00 88.69 153 GLU A CA 1
ATOM 1090 C C . GLU A 1 153 ? 1.655 7.510 -18.292 1.00 88.69 153 GLU A C 1
ATOM 1092 O O . GLU A 1 153 ? 2.485 7.541 -19.198 1.00 88.69 153 GLU A O 1
ATOM 1097 N N . TYR A 1 154 ? 2.005 7.597 -17.005 1.00 90.06 154 TYR A N 1
ATOM 1098 C CA . TYR A 1 154 ? 3.365 7.824 -16.520 1.00 90.06 154 TYR A CA 1
ATOM 1099 C C . TYR A 1 154 ? 3.782 6.702 -15.562 1.00 90.06 154 TYR A C 1
ATOM 1101 O O . TYR A 1 154 ? 2.935 6.226 -14.800 1.00 90.06 154 TYR A O 1
ATOM 1109 N N . PRO A 1 155 ? 5.073 6.317 -15.534 1.00 92.75 155 PRO A N 1
ATOM 1110 C CA . PRO A 1 155 ? 5.582 5.378 -14.545 1.00 92.75 155 PRO A CA 1
ATOM 1111 C C . PRO A 1 155 ? 5.357 5.875 -13.118 1.00 92.75 155 PRO A C 1
ATOM 1113 O O . PRO A 1 155 ? 5.478 7.063 -12.813 1.00 92.75 155 PRO A O 1
ATOM 1116 N N . GLY A 1 156 ? 5.087 4.930 -12.235 1.00 95.38 156 GLY A N 1
ATOM 1117 C CA . GLY A 1 156 ? 4.824 5.147 -10.829 1.00 95.38 156 GLY A CA 1
ATOM 1118 C C . GLY A 1 156 ? 3.656 4.306 -10.346 1.00 95.38 156 GLY A C 1
ATOM 1119 O O . GLY A 1 156 ? 2.917 3.695 -11.122 1.00 95.38 156 GLY A O 1
ATOM 1120 N N . VAL A 1 157 ? 3.498 4.293 -9.032 1.00 95.62 157 VAL A N 1
ATOM 1121 C CA . VAL A 1 157 ? 2.452 3.551 -8.335 1.00 95.62 157 VAL A CA 1
ATOM 1122 C C . VAL A 1 157 ? 1.661 4.480 -7.434 1.00 95.62 157 VAL A C 1
ATOM 1124 O O . VAL A 1 157 ? 2.162 5.520 -7.002 1.00 95.62 157 VAL A O 1
ATOM 1127 N N . ALA A 1 158 ? 0.413 4.128 -7.153 1.00 93.44 158 ALA A N 1
ATOM 1128 C CA . ALA A 1 158 ? -0.372 4.862 -6.177 1.00 93.44 158 ALA A CA 1
ATOM 1129 C C . ALA A 1 158 ? 0.242 4.733 -4.767 1.00 93.44 158 ALA A C 1
ATOM 1131 O O . ALA A 1 158 ? 0.826 3.696 -4.454 1.00 93.44 158 ALA A O 1
ATOM 1132 N N . PRO A 1 159 ? 0.093 5.742 -3.888 1.00 90.25 159 PRO A N 1
ATOM 1133 C CA . PRO A 1 159 ? 0.443 5.584 -2.481 1.00 90.25 159 PRO A CA 1
ATOM 1134 C C . PRO A 1 159 ? -0.255 4.368 -1.857 1.00 90.25 159 PRO A C 1
ATOM 1136 O O . PRO A 1 159 ? -1.461 4.193 -2.032 1.00 90.25 159 PRO A O 1
ATOM 1139 N N . GLY A 1 160 ? 0.509 3.561 -1.121 1.00 85.56 160 GLY A N 1
ATOM 1140 C CA . GLY A 1 160 ? 0.016 2.355 -0.451 1.00 85.56 160 GLY A CA 1
ATOM 1141 C C . GLY A 1 160 ? 0.191 1.051 -1.230 1.00 85.56 160 GLY A C 1
ATOM 1142 O O . GLY A 1 160 ? -0.079 -0.001 -0.658 1.00 85.56 160 GLY A O 1
ATOM 1143 N N . LEU A 1 161 ? 0.656 1.119 -2.482 1.00 87.25 161 LEU A N 1
ATOM 1144 C CA . LEU A 1 161 ? 1.148 -0.024 -3.256 1.00 87.25 161 LEU A CA 1
ATOM 1145 C C . LEU A 1 161 ? 2.665 -0.180 -3.084 1.00 87.25 161 LEU A C 1
ATOM 1147 O O . LEU A 1 161 ? 3.126 -1.338 -3.049 1.00 87.25 161 LEU A O 1
#

Radius of gyration: 28.72 Å; chains: 1; bounding box: 43×73×94 Å

Sequence (161 aa):
MKGRRLASCAVALAGVALIIQGCSRAPSRVKPPSIDAKAAGAAAMAQYDANNDGKVDAAELEKAPGLKAALANLDQNNDKAVDAEEVTRRIQAWQELKTGLTPVMTTVTVGGRPLVGATVVFEPERLLGANVKSATGTTNEQGMAPMSAEGAEYPGVAPGL

Foldseek 3Di:
DDDDDDDDDDDDPDDPPPPCPPCPPDPDDQFFFDFQLLQLLVVCCVPQVPVNPQWRAPVSCVVVVLCVVCVVVQCPVPPRIHGSVSSSVLVVVLVVVRDRFDWDKDADDDPNAADFFDKDKADADCSRPDRFAIWIFGQHNRNITTIDGPPDPDTGGHPRD